Protein AF-A0A9E0T9S3-F1 (afdb_monomer)

Structure (mmCIF, N/CA/C/O backbone):
data_AF-A0A9E0T9S3-F1
#
_entry.id   AF-A0A9E0T9S3-F1
#
loop_
_atom_site.group_PDB
_atom_site.id
_atom_site.type_symbol
_atom_site.label_atom_id
_atom_site.label_alt_id
_atom_site.label_comp_id
_atom_site.label_asym_id
_atom_site.label_entity_id
_atom_site.label_seq_id
_atom_site.pdbx_PDB_ins_code
_atom_site.Cartn_x
_atom_site.Cartn_y
_atom_site.Cartn_z
_atom_site.occupancy
_atom_site.B_iso_or_equiv
_atom_site.auth_seq_id
_atom_site.auth_comp_id
_atom_site.auth_asym_id
_atom_site.auth_atom_id
_atom_site.pdbx_PDB_model_num
ATOM 1 N N . MET A 1 1 ? 16.144 -8.763 -56.690 1.00 38.03 1 MET A N 1
ATOM 2 C CA . MET A 1 1 ? 16.053 -10.004 -55.892 1.00 38.03 1 MET A CA 1
ATOM 3 C C . MET A 1 1 ? 15.519 -9.564 -54.546 1.00 38.03 1 MET A C 1
ATOM 5 O O . MET A 1 1 ? 16.068 -8.612 -54.015 1.00 38.03 1 MET A O 1
ATOM 9 N N . SER A 1 2 ? 14.380 -10.099 -54.115 1.00 44.47 2 SER A N 1
ATOM 10 C CA . SER A 1 2 ? 13.597 -9.514 -53.019 1.00 44.47 2 SER A CA 1
ATOM 11 C C . SER A 1 2 ? 14.105 -9.976 -51.654 1.00 44.47 2 SER A C 1
ATOM 13 O O . SER A 1 2 ? 14.235 -11.180 -51.442 1.00 44.47 2 SER A O 1
ATOM 15 N N . ASP A 1 3 ? 14.324 -9.041 -50.726 1.00 44.75 3 ASP A N 1
ATOM 16 C CA . ASP A 1 3 ? 14.687 -9.306 -49.322 1.00 44.75 3 ASP A CA 1
ATOM 17 C C . ASP A 1 3 ? 13.476 -9.782 -48.488 1.00 44.75 3 ASP A C 1
ATOM 19 O O . ASP A 1 3 ? 13.172 -9.262 -47.418 1.00 44.75 3 ASP A O 1
ATOM 23 N N . ASP A 1 4 ? 12.755 -10.787 -48.987 1.00 51.28 4 ASP A N 1
ATOM 24 C CA . ASP A 1 4 ? 11.463 -11.240 -48.441 1.00 51.28 4 ASP A CA 1
ATOM 25 C C . ASP A 1 4 ? 11.609 -12.216 -47.249 1.00 51.28 4 ASP A C 1
ATOM 27 O O . ASP A 1 4 ? 10.636 -12.744 -46.717 1.00 51.28 4 ASP A O 1
ATOM 31 N N . HIS A 1 5 ? 12.848 -12.485 -46.819 1.00 50.75 5 HIS A N 1
ATOM 32 C CA . HIS A 1 5 ? 13.185 -13.552 -45.866 1.00 50.75 5 HIS A CA 1
ATOM 33 C C . HIS A 1 5 ? 13.494 -13.091 -44.428 1.00 50.75 5 HIS A C 1
ATOM 35 O O . HIS A 1 5 ? 13.751 -13.937 -43.572 1.00 50.75 5 HIS A O 1
ATOM 41 N N . LEU A 1 6 ? 13.464 -11.784 -44.132 1.00 54.22 6 LEU A N 1
ATOM 42 C CA . LEU A 1 6 ? 13.807 -11.247 -42.800 1.00 54.22 6 LEU A CA 1
ATOM 43 C C . LEU A 1 6 ? 12.598 -10.925 -41.898 1.00 54.22 6 LEU A C 1
ATOM 45 O O . LEU A 1 6 ? 12.775 -10.702 -40.701 1.00 54.22 6 LEU A O 1
ATOM 49 N N . SER A 1 7 ? 11.370 -10.987 -42.419 1.00 48.62 7 SER A N 1
ATOM 50 C CA . SER A 1 7 ? 10.127 -10.644 -41.697 1.00 48.62 7 SER A CA 1
ATOM 51 C C . SER A 1 7 ? 9.719 -11.608 -40.564 1.00 48.62 7 SER A C 1
ATOM 53 O O . SER A 1 7 ? 8.667 -11.419 -39.966 1.00 48.62 7 SER A O 1
ATOM 55 N N . GLY A 1 8 ? 10.516 -12.642 -40.258 1.00 48.56 8 GLY A N 1
ATOM 56 C CA . GLY A 1 8 ? 10.247 -13.614 -39.180 1.00 48.56 8 GLY A CA 1
ATOM 57 C C . GLY A 1 8 ? 10.906 -13.300 -37.827 1.00 48.56 8 GLY A C 1
ATOM 58 O O . GLY A 1 8 ? 10.631 -13.967 -36.832 1.00 48.56 8 GLY A O 1
ATOM 59 N N . CYS A 1 9 ? 11.796 -12.306 -37.766 1.00 58.91 9 CYS A N 1
ATOM 60 C CA . CYS A 1 9 ? 12.464 -11.881 -36.532 1.00 58.91 9 CYS A CA 1
ATOM 61 C C . CYS A 1 9 ? 11.631 -10.783 -35.857 1.00 58.91 9 CYS A C 1
ATOM 63 O O . CYS A 1 9 ? 11.891 -9.596 -36.044 1.00 58.91 9 CYS A O 1
ATOM 65 N N . HIS A 1 10 ? 10.687 -11.183 -34.993 1.00 59.53 10 HIS A N 1
ATOM 66 C CA . HIS A 1 10 ? 9.901 -10.309 -34.090 1.00 59.53 10 HIS A CA 1
ATOM 67 C C . HIS A 1 10 ? 10.763 -9.498 -33.082 1.00 59.53 10 HIS A C 1
ATOM 69 O O . HIS A 1 10 ? 10.275 -8.853 -32.159 1.00 59.53 10 HIS A O 1
ATOM 75 N N . CYS A 1 11 ? 12.080 -9.486 -33.274 1.00 61.31 11 CYS A N 1
ATOM 76 C CA . CYS A 1 11 ? 13.119 -8.871 -32.460 1.00 61.31 11 CYS A CA 1
ATOM 77 C C . CYS A 1 11 ? 13.010 -7.332 -32.351 1.00 61.31 11 CYS A C 1
ATOM 79 O O . CYS A 1 11 ? 13.728 -6.714 -31.569 1.00 61.31 11 CYS A O 1
ATOM 81 N N . CYS A 1 12 ? 12.147 -6.700 -33.156 1.00 63.09 12 CYS A N 1
ATOM 82 C CA . CYS A 1 12 ? 11.892 -5.255 -33.175 1.00 63.09 12 CYS A CA 1
ATOM 83 C C . CYS A 1 12 ? 10.530 -4.840 -32.587 1.00 63.09 12 CYS A C 1
ATOM 85 O O . CYS A 1 12 ? 10.215 -3.643 -32.618 1.00 63.09 12 CYS A O 1
ATOM 87 N N . GLU A 1 13 ? 9.745 -5.800 -32.083 1.00 69.19 13 GLU A N 1
ATOM 88 C CA . GLU A 1 13 ? 8.378 -5.605 -31.568 1.00 69.19 13 GLU A CA 1
ATOM 89 C C . GLU A 1 13 ? 8.317 -5.344 -30.054 1.00 69.19 13 GLU A C 1
ATOM 91 O O . GLU A 1 13 ? 7.284 -4.902 -29.559 1.00 69.19 13 GLU A O 1
ATOM 96 N N . GLY A 1 14 ? 9.426 -5.554 -29.338 1.00 68.75 14 GLY A N 1
ATOM 97 C CA . GLY A 1 14 ? 9.515 -5.377 -27.885 1.00 68.75 14 GLY A CA 1
ATOM 98 C C . GLY A 1 14 ? 9.144 -6.631 -27.102 1.00 68.75 14 GLY A C 1
ATOM 99 O O . GLY A 1 14 ? 8.966 -7.714 -27.661 1.00 68.75 14 GLY A O 1
ATOM 100 N N . GLN A 1 1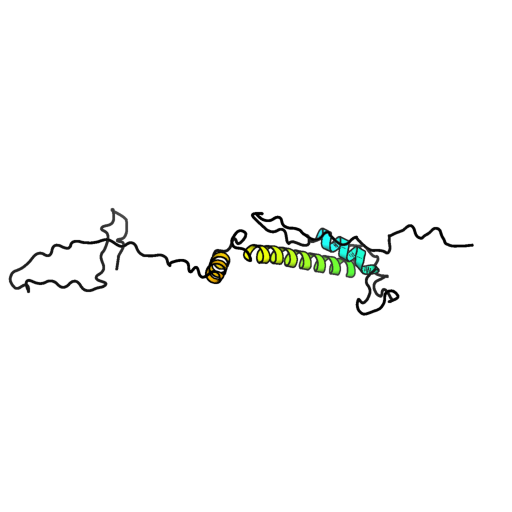5 ? 9.074 -6.504 -25.781 1.00 76.25 15 GLN A N 1
ATOM 101 C CA . GLN A 1 15 ? 8.507 -7.552 -24.937 1.00 76.25 15 GLN A CA 1
ATOM 102 C C . GLN A 1 15 ? 6.985 -7.439 -24.910 1.00 76.25 15 GLN A C 1
ATOM 104 O O . GLN A 1 15 ? 6.424 -6.345 -24.863 1.00 76.25 15 GLN A O 1
ATOM 109 N N . GLN A 1 16 ? 6.305 -8.589 -24.901 1.00 79.31 16 GLN A N 1
ATOM 110 C CA . GLN A 1 16 ? 4.848 -8.596 -24.830 1.00 79.31 16 GLN A CA 1
ATOM 111 C C . GLN A 1 16 ? 4.352 -7.858 -23.576 1.00 79.31 16 GLN A C 1
ATOM 113 O O . GLN A 1 16 ? 4.964 -7.975 -22.504 1.00 79.31 16 GLN A O 1
ATOM 118 N N . PRO A 1 17 ? 3.243 -7.100 -23.687 1.00 80.12 17 PRO A N 1
ATOM 119 C CA . PRO A 1 17 ? 2.654 -6.431 -22.541 1.00 80.12 17 PRO A CA 1
ATOM 120 C C . PRO A 1 17 ? 2.298 -7.469 -21.479 1.00 80.12 17 PRO A C 1
ATOM 122 O O . PRO A 1 17 ? 1.834 -8.569 -21.787 1.00 80.12 17 PRO A O 1
ATOM 125 N N . ARG A 1 18 ? 2.516 -7.122 -20.209 1.00 81.06 18 ARG A N 1
ATOM 126 C CA . ARG A 1 18 ? 2.134 -8.012 -19.112 1.00 81.06 18 ARG A CA 1
ATOM 127 C C . ARG A 1 18 ? 0.618 -8.220 -19.104 1.00 81.06 18 ARG A C 1
ATOM 129 O O . ARG A 1 18 ? -0.114 -7.266 -19.381 1.00 81.06 18 ARG A O 1
ATOM 136 N N . PRO A 1 19 ? 0.146 -9.432 -18.762 1.00 85.81 19 PRO A N 1
ATOM 137 C CA . PRO A 1 19 ? -1.275 -9.661 -18.556 1.00 85.81 19 PRO A CA 1
ATOM 138 C C . PRO A 1 19 ? -1.788 -8.724 -17.459 1.00 85.81 19 PRO A C 1
ATOM 140 O O . PRO A 1 19 ? -1.078 -8.431 -16.494 1.00 85.81 19 PRO A O 1
ATOM 143 N N . ALA A 1 20 ? -3.024 -8.250 -17.611 1.00 87.12 20 ALA A N 1
ATOM 144 C CA . ALA A 1 20 ? -3.673 -7.461 -16.575 1.00 87.12 20 ALA A CA 1
ATOM 145 C C . ALA A 1 20 ? -3.795 -8.296 -15.291 1.00 87.12 20 ALA A C 1
ATOM 147 O O . ALA A 1 20 ? -4.200 -9.459 -15.340 1.00 87.12 20 ALA A O 1
ATOM 148 N N . ILE A 1 21 ? -3.453 -7.703 -14.146 1.00 90.25 21 ILE A N 1
ATOM 149 C CA . ILE A 1 21 ? -3.597 -8.370 -12.851 1.00 90.25 21 ILE A CA 1
ATOM 150 C C . ILE A 1 21 ? -5.091 -8.432 -12.521 1.00 90.25 21 ILE A C 1
ATOM 152 O O . ILE A 1 21 ? -5.744 -7.401 -12.362 1.00 90.25 21 ILE A O 1
ATOM 156 N N . PHE A 1 22 ? -5.628 -9.646 -12.431 1.00 93.06 22 PHE A N 1
ATOM 157 C CA . PHE A 1 22 ? -7.007 -9.900 -12.032 1.00 93.06 22 PHE A CA 1
ATOM 158 C C . PHE A 1 22 ? -7.041 -10.432 -10.597 1.00 93.06 22 PHE A C 1
ATOM 160 O O . PHE A 1 22 ? -6.236 -11.285 -10.232 1.00 93.06 22 PHE A O 1
ATOM 167 N N . ASN A 1 23 ? -7.970 -9.920 -9.790 1.00 93.94 23 ASN A N 1
ATOM 168 C CA . ASN A 1 23 ? -8.167 -10.335 -8.404 1.00 93.94 23 ASN A CA 1
ATOM 169 C C . ASN A 1 23 ? -9.559 -10.943 -8.254 1.00 93.94 23 ASN A C 1
ATOM 171 O O . ASN A 1 23 ? -10.558 -10.256 -8.478 1.00 93.94 23 ASN A O 1
ATOM 175 N N . ASP A 1 24 ? -9.624 -12.205 -7.836 1.00 94.25 24 ASP A N 1
ATOM 176 C CA . ASP A 1 24 ? -10.894 -12.866 -7.560 1.00 94.25 24 ASP A CA 1
ATOM 177 C C . ASP A 1 24 ? -11.633 -12.221 -6.368 1.00 94.25 24 ASP A C 1
ATOM 179 O O . ASP A 1 24 ? -11.015 -11.818 -5.369 1.00 94.25 24 ASP A O 1
ATOM 183 N N . PRO A 1 25 ? -12.977 -12.160 -6.405 1.00 93.44 25 PRO A N 1
ATOM 184 C CA . PRO A 1 25 ? -13.768 -11.799 -5.238 1.00 93.44 25 PRO A CA 1
ATOM 185 C C . PRO A 1 25 ? -13.484 -12.759 -4.073 1.00 93.44 25 PRO A C 1
ATOM 187 O O . PRO A 1 25 ? -13.553 -13.974 -4.224 1.00 93.44 25 PRO A O 1
ATOM 190 N N . GLY A 1 26 ? -13.206 -12.220 -2.884 1.00 91.56 26 GLY A N 1
ATOM 191 C CA . GLY A 1 26 ? -12.983 -13.033 -1.679 1.00 91.56 26 GLY A CA 1
ATOM 192 C C . GLY A 1 26 ? -11.519 -13.331 -1.324 1.00 91.56 26 GLY A C 1
ATOM 193 O O . GLY A 1 26 ? -11.280 -13.929 -0.277 1.00 91.56 26 GLY A O 1
ATOM 194 N N . LEU A 1 27 ? -10.527 -12.850 -2.085 1.00 94.69 27 LEU A N 1
ATOM 195 C CA . LEU A 1 27 ? -9.101 -12.999 -1.733 1.00 94.69 27 LEU A CA 1
ATOM 196 C C . LEU A 1 27 ? -8.700 -12.185 -0.484 1.00 94.69 27 LEU A C 1
ATOM 198 O O . LEU A 1 27 ? -9.107 -11.028 -0.383 1.00 94.69 27 LEU A O 1
ATOM 202 N N . PRO A 1 28 ? -7.953 -12.733 0.496 1.00 94.81 28 PRO A N 1
ATOM 203 C CA . PRO A 1 28 ? -7.609 -12.040 1.751 1.00 94.81 28 PRO A CA 1
ATOM 204 C C . PRO A 1 28 ? -6.607 -10.886 1.579 1.00 94.81 28 PRO A C 1
ATOM 206 O O . PRO A 1 28 ? -6.441 -10.086 2.493 1.00 94.81 28 PRO A O 1
ATOM 209 N N . ALA A 1 29 ? -5.970 -10.791 0.414 1.00 95.62 29 ALA A N 1
ATOM 210 C CA . ALA A 1 29 ? -5.167 -9.663 -0.031 1.00 95.62 29 ALA A CA 1
ATOM 211 C C . ALA A 1 29 ? -5.355 -9.493 -1.547 1.00 95.62 29 ALA A C 1
ATOM 213 O O . ALA A 1 29 ? -5.672 -10.460 -2.243 1.00 95.62 29 ALA A O 1
ATOM 214 N N . LEU A 1 30 ? -5.154 -8.277 -2.047 1.00 95.50 30 LEU A N 1
ATOM 215 C CA . LEU A 1 30 ? -5.082 -7.972 -3.471 1.00 95.50 30 LEU A CA 1
ATOM 216 C C . LEU A 1 30 ? -3.638 -8.092 -3.957 1.00 95.50 30 LEU A C 1
ATOM 218 O O . LEU A 1 30 ? -2.738 -7.492 -3.364 1.00 95.50 30 LEU A O 1
ATOM 222 N N . ALA A 1 31 ? -3.445 -8.790 -5.072 1.00 94.62 31 ALA A N 1
ATOM 223 C CA . ALA A 1 31 ? -2.262 -8.645 -5.903 1.00 94.62 31 ALA A CA 1
ATOM 224 C C . ALA A 1 31 ? -2.406 -7.357 -6.727 1.00 94.62 31 ALA A C 1
ATOM 226 O O . ALA A 1 31 ? -3.366 -7.186 -7.480 1.00 94.62 31 ALA A O 1
ATOM 227 N N . TRP A 1 32 ? -1.462 -6.436 -6.578 1.00 92.44 32 TRP A N 1
ATOM 228 C CA . TRP A 1 32 ? -1.435 -5.171 -7.324 1.00 92.44 32 TRP A CA 1
ATOM 229 C C . TRP A 1 32 ? -0.009 -4.728 -7.679 1.00 92.44 32 TRP A C 1
ATOM 231 O O . TRP A 1 32 ? 0.187 -3.781 -8.442 1.00 92.44 32 TRP A O 1
ATOM 241 N N . ARG A 1 33 ? 1.012 -5.418 -7.159 1.00 92.44 33 ARG A N 1
ATOM 242 C CA . ARG A 1 33 ? 2.403 -5.179 -7.518 1.00 92.44 33 ARG A CA 1
ATOM 243 C C . ARG A 1 33 ? 2.615 -5.535 -8.987 1.00 92.44 33 ARG A C 1
ATOM 245 O O . ARG A 1 33 ? 2.457 -6.675 -9.406 1.00 92.44 33 ARG A O 1
ATOM 252 N N . ILE A 1 34 ? 3.017 -4.528 -9.749 1.00 92.19 34 ILE A N 1
ATOM 253 C CA . ILE A 1 34 ? 3.321 -4.608 -11.170 1.00 92.19 34 ILE A CA 1
ATOM 254 C C . ILE A 1 34 ? 4.544 -5.514 -11.392 1.00 92.19 34 ILE A C 1
ATOM 256 O O . ILE A 1 34 ? 4.472 -6.417 -12.220 1.00 92.19 34 ILE A O 1
ATOM 260 N N . ASP A 1 35 ? 5.657 -5.301 -10.673 1.00 93.50 35 ASP A N 1
ATOM 261 C CA . ASP A 1 35 ? 6.808 -6.226 -10.671 1.00 93.50 35 ASP A CA 1
ATOM 262 C C . ASP A 1 35 ? 7.755 -6.071 -9.471 1.00 93.50 35 ASP A C 1
ATOM 264 O O . ASP A 1 35 ? 7.510 -5.277 -8.562 1.00 93.50 35 ASP A O 1
ATOM 268 N N . ILE A 1 36 ? 8.863 -6.816 -9.537 1.00 95.00 36 ILE A N 1
ATOM 269 C CA . ILE A 1 36 ? 10.110 -6.608 -8.799 1.00 95.00 36 ILE A CA 1
ATOM 270 C C . ILE A 1 36 ? 11.205 -5.989 -9.696 1.00 95.00 36 ILE A C 1
ATOM 272 O O . ILE A 1 36 ? 11.116 -6.028 -10.928 1.00 95.00 36 ILE A O 1
ATOM 276 N N . GLN A 1 37 ? 12.268 -5.446 -9.092 1.00 96.81 37 GLN A N 1
ATOM 277 C CA . GLN A 1 37 ? 13.376 -4.783 -9.800 1.00 96.81 37 GLN A CA 1
ATOM 278 C C . GLN A 1 37 ? 13.925 -5.593 -10.997 1.00 96.81 37 GLN A C 1
ATOM 280 O O . GLN A 1 37 ? 14.024 -4.998 -12.074 1.00 96.81 37 GLN A O 1
ATOM 285 N N . PRO A 1 38 ? 14.194 -6.918 -10.913 1.00 96.12 38 PRO A N 1
ATOM 286 C CA . PRO A 1 38 ? 14.780 -7.654 -12.037 1.00 96.12 38 PRO A CA 1
ATOM 287 C C . PRO A 1 38 ? 13.896 -7.658 -13.288 1.00 96.12 38 PRO A C 1
ATOM 289 O O . PRO A 1 38 ? 14.396 -7.511 -14.404 1.00 96.12 38 PRO A O 1
ATOM 292 N N . GLY A 1 39 ? 12.575 -7.773 -13.114 1.00 94.12 39 GLY A N 1
ATOM 293 C CA . GLY A 1 39 ? 11.628 -7.730 -14.224 1.00 94.12 39 GLY A CA 1
ATOM 294 C C . GLY A 1 39 ? 11.495 -6.325 -14.814 1.00 94.12 39 GLY A C 1
ATOM 295 O O . GLY A 1 39 ? 11.408 -6.169 -16.035 1.00 94.12 39 GLY A O 1
ATOM 296 N N . PHE A 1 40 ? 11.481 -5.279 -13.979 1.00 95.69 40 PHE A N 1
ATOM 297 C CA . PHE A 1 40 ? 11.516 -3.895 -14.469 1.00 95.69 40 PHE A CA 1
ATOM 298 C C . PHE A 1 40 ? 12.788 -3.615 -15.278 1.00 95.69 40 PHE A C 1
ATOM 300 O O . PHE A 1 40 ? 12.681 -3.159 -16.414 1.00 95.69 40 PHE A O 1
ATOM 307 N N . TYR A 1 41 ? 13.958 -3.963 -14.741 1.00 96.12 41 TYR A N 1
ATOM 308 C CA . TYR A 1 41 ? 15.265 -3.780 -15.375 1.00 96.12 41 TYR A CA 1
ATOM 309 C C . TYR A 1 41 ? 15.348 -4.466 -16.746 1.00 96.12 41 TYR A C 1
ATOM 311 O O . TYR A 1 41 ? 15.681 -3.825 -17.745 1.00 96.12 41 TYR A O 1
ATOM 319 N N . GLN A 1 42 ? 14.958 -5.745 -16.829 1.00 93.44 42 GLN A N 1
ATOM 320 C CA . GLN A 1 42 ? 14.970 -6.502 -18.086 1.00 93.44 42 GLN A CA 1
ATOM 321 C C . GLN A 1 42 ? 14.071 -5.880 -19.167 1.00 93.44 42 GLN A C 1
ATOM 323 O O . GLN A 1 42 ? 14.501 -5.769 -20.317 1.00 93.44 42 GLN A O 1
ATOM 328 N N . ARG A 1 43 ? 12.856 -5.427 -18.818 1.00 92.75 43 ARG A N 1
ATOM 329 C CA . ARG A 1 43 ? 11.972 -4.733 -19.776 1.00 92.75 43 ARG A CA 1
ATOM 330 C C . ARG A 1 43 ? 12.495 -3.368 -20.168 1.00 92.75 43 ARG A C 1
ATOM 332 O O . ARG A 1 43 ? 12.506 -3.060 -21.350 1.00 92.75 43 ARG A O 1
ATOM 339 N N . MET A 1 44 ? 12.946 -2.562 -19.211 1.00 93.56 44 MET A N 1
ATOM 340 C CA . MET A 1 44 ? 13.487 -1.240 -19.516 1.00 93.56 44 MET A CA 1
ATOM 341 C C . MET A 1 44 ? 14.671 -1.349 -20.485 1.00 93.56 44 MET A C 1
ATOM 343 O O . MET A 1 44 ? 14.687 -0.633 -21.479 1.00 93.56 44 MET A O 1
ATOM 347 N N . LEU A 1 45 ? 15.595 -2.300 -20.289 1.00 93.69 45 LEU A N 1
ATOM 348 C CA . LEU A 1 45 ? 16.685 -2.548 -21.242 1.00 93.69 45 LEU A CA 1
ATOM 349 C C . LEU A 1 45 ? 16.209 -3.065 -22.609 1.00 93.69 45 LEU A C 1
ATOM 351 O O . LEU A 1 45 ? 16.819 -2.718 -23.624 1.00 93.69 45 LEU A O 1
ATOM 355 N N . ALA A 1 46 ? 15.167 -3.901 -22.660 1.00 91.69 46 ALA A N 1
ATOM 356 C CA . ALA A 1 46 ? 14.603 -4.407 -23.913 1.00 91.69 46 ALA A CA 1
ATOM 357 C C . ALA A 1 46 ? 13.894 -3.306 -24.724 1.00 91.69 46 ALA A C 1
ATOM 359 O O . ALA A 1 46 ? 14.083 -3.224 -25.936 1.00 91.69 46 ALA A O 1
ATOM 360 N N . GLU A 1 47 ? 13.142 -2.432 -24.054 1.00 91.00 47 GLU A N 1
ATOM 361 C CA . GLU A 1 47 ? 12.373 -1.348 -24.675 1.00 91.00 47 GLU A CA 1
ATOM 362 C C . GLU A 1 47 ? 13.213 -0.105 -25.001 1.00 91.00 47 GLU A C 1
ATOM 364 O O . GLU A 1 47 ? 12.868 0.637 -25.921 1.00 91.00 47 GLU A O 1
ATOM 369 N N . LEU A 1 48 ? 14.333 0.132 -24.302 1.00 91.81 48 LEU A N 1
ATOM 370 C CA . LEU A 1 48 ? 15.150 1.344 -24.470 1.00 91.81 48 LEU A CA 1
ATOM 371 C C . LEU A 1 48 ? 15.534 1.635 -25.939 1.00 91.81 48 LEU A C 1
ATOM 373 O O . LEU A 1 48 ? 15.328 2.770 -26.367 1.00 91.81 48 LEU A O 1
ATOM 377 N N . PRO A 1 49 ? 16.004 0.669 -26.761 1.00 91.62 49 PRO A N 1
ATOM 378 C CA . PRO A 1 49 ? 16.330 0.926 -28.168 1.00 91.62 49 PRO A CA 1
ATOM 379 C C . PRO A 1 49 ? 15.093 1.061 -29.070 1.00 91.62 49 PRO A C 1
ATOM 381 O O . PRO A 1 49 ? 15.191 1.551 -30.197 1.00 91.62 49 PRO A O 1
ATOM 384 N N . LEU A 1 50 ? 13.934 0.592 -28.606 1.00 89.62 50 LEU A N 1
ATOM 385 C CA . LEU A 1 50 ? 12.679 0.573 -29.356 1.00 89.62 50 LEU A CA 1
ATOM 386 C C . LEU A 1 50 ? 11.833 1.828 -29.117 1.00 89.62 50 LEU A C 1
ATOM 388 O O . LEU A 1 50 ? 10.973 2.125 -29.955 1.00 89.62 50 LEU A O 1
ATOM 392 N N . TRP A 1 51 ? 12.116 2.559 -28.031 1.00 90.12 51 TRP A N 1
ATOM 393 C CA . TRP A 1 51 ? 11.404 3.754 -27.589 1.00 90.12 51 TRP A CA 1
ATOM 394 C C . TRP A 1 51 ? 11.232 4.800 -28.697 1.00 90.12 51 TRP A C 1
ATOM 396 O O . TRP A 1 51 ? 12.154 5.125 -29.455 1.00 90.12 51 TRP A O 1
ATOM 406 N N . ARG A 1 52 ? 10.021 5.353 -28.748 1.00 88.75 52 ARG A N 1
ATOM 407 C CA . ARG A 1 52 ? 9.575 6.415 -29.650 1.00 88.75 52 ARG A CA 1
ATOM 408 C C . ARG A 1 52 ? 8.778 7.429 -28.844 1.00 88.75 52 ARG A C 1
ATOM 410 O O . ARG A 1 52 ? 8.159 7.065 -27.847 1.00 88.75 52 ARG A O 1
ATOM 417 N N . ASP A 1 53 ? 8.759 8.668 -29.318 1.00 88.56 53 ASP A N 1
ATOM 418 C CA . ASP A 1 53 ? 7.846 9.688 -28.808 1.00 88.56 53 ASP A CA 1
ATOM 419 C C . ASP A 1 53 ? 6.384 9.234 -29.027 1.00 88.56 53 ASP A C 1
ATOM 421 O O . ASP A 1 53 ? 5.996 9.040 -30.182 1.00 88.56 53 ASP A O 1
ATOM 425 N N . PRO A 1 54 ? 5.567 9.057 -27.966 1.00 84.62 54 PRO A N 1
ATOM 426 C CA . PRO A 1 54 ? 4.168 8.643 -28.093 1.00 84.62 54 PRO A CA 1
ATOM 427 C C . PRO A 1 54 ? 3.277 9.650 -28.832 1.00 84.62 54 PRO A C 1
ATOM 429 O O . PRO A 1 54 ? 2.214 9.269 -29.319 1.00 84.62 54 PRO A O 1
ATOM 432 N N . ALA A 1 55 ? 3.677 10.925 -28.904 1.00 88.00 55 ALA A N 1
ATOM 433 C CA . ALA A 1 55 ? 2.962 11.953 -29.658 1.00 88.00 55 ALA A CA 1
ATOM 434 C C . ALA A 1 55 ? 3.310 11.940 -31.159 1.00 88.00 55 ALA A C 1
ATOM 436 O O . ALA A 1 55 ? 2.602 12.548 -31.966 1.00 88.00 55 ALA A O 1
ATOM 437 N N . ALA A 1 56 ? 4.385 11.250 -31.549 1.00 80.81 56 ALA A N 1
ATOM 438 C CA . ALA A 1 56 ? 4.820 11.132 -32.931 1.00 80.81 56 ALA A CA 1
ATOM 439 C C . ALA A 1 56 ? 4.256 9.861 -33.596 1.00 80.81 56 ALA A C 1
ATOM 441 O O . ALA A 1 56 ? 4.042 8.829 -32.963 1.00 80.81 56 ALA A O 1
ATOM 442 N N . GLY A 1 57 ? 4.011 9.928 -34.908 1.00 82.94 57 GLY A N 1
ATOM 443 C CA . GLY A 1 57 ? 3.412 8.822 -35.664 1.00 82.94 57 GLY A CA 1
ATOM 444 C C . GLY A 1 57 ? 4.278 7.548 -35.727 1.00 82.94 57 GLY A C 1
ATOM 445 O O . GLY A 1 57 ? 5.465 7.571 -35.405 1.00 82.94 57 GLY A O 1
ATOM 446 N N . PRO A 1 58 ? 3.738 6.420 -36.227 1.00 79.75 58 PRO A N 1
ATOM 447 C CA . PRO A 1 58 ? 4.419 5.116 -36.225 1.00 79.75 58 PRO A CA 1
ATOM 448 C C . PRO A 1 58 ? 5.709 5.037 -37.071 1.00 79.75 58 PRO A C 1
ATOM 450 O O . PRO A 1 58 ? 6.436 4.046 -36.980 1.00 79.75 58 PRO A O 1
ATOM 453 N N . SER A 1 59 ? 6.022 6.065 -37.863 1.00 82.69 59 SER A N 1
ATOM 454 C CA . SER A 1 59 ? 7.285 6.235 -38.596 1.00 82.69 59 SER A CA 1
ATOM 455 C C . SER A 1 59 ? 8.313 7.125 -37.875 1.00 82.69 59 SER A C 1
ATOM 457 O O . SER A 1 59 ? 9.335 7.470 -38.465 1.00 82.69 59 SER A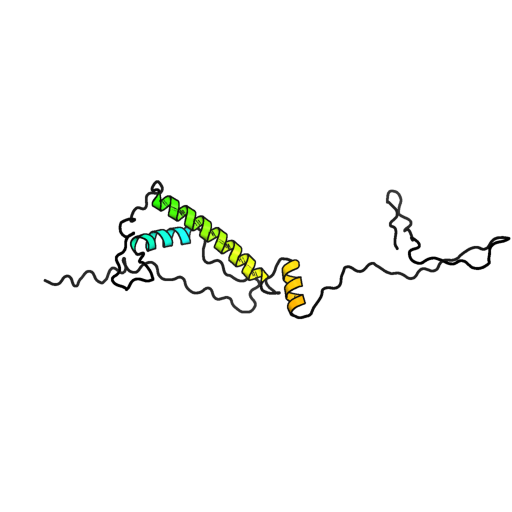 O 1
ATOM 459 N N . ALA A 1 60 ? 8.052 7.534 -36.629 1.00 86.75 60 ALA A N 1
ATOM 460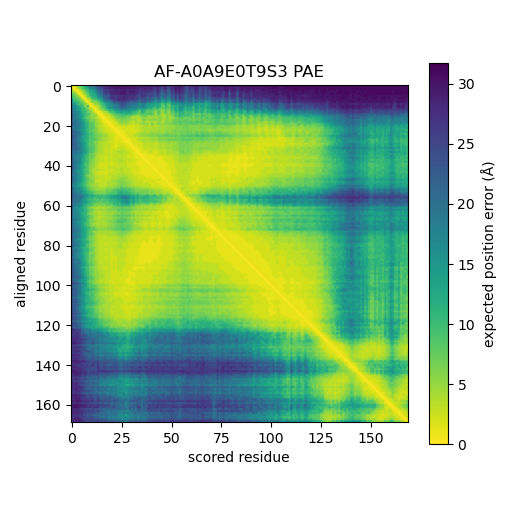 C CA . ALA A 1 60 ? 8.935 8.403 -35.858 1.00 86.75 60 ALA A CA 1
ATOM 461 C C . ALA A 1 60 ? 10.334 7.789 -35.643 1.00 86.75 60 ALA A C 1
ATOM 463 O O . ALA A 1 60 ? 10.460 6.567 -35.468 1.00 86.75 60 ALA A O 1
ATOM 464 N N . PRO A 1 61 ? 11.395 8.621 -35.613 1.00 88.38 61 PRO A N 1
ATOM 465 C CA . PRO A 1 61 ? 12.735 8.152 -35.291 1.00 88.38 61 PRO A CA 1
ATOM 466 C C . PRO A 1 61 ? 12.780 7.561 -33.875 1.00 88.38 61 PRO A C 1
ATOM 468 O O . PRO A 1 61 ? 12.086 8.018 -32.968 1.00 88.38 61 PRO A O 1
ATOM 471 N N . ARG A 1 62 ? 13.639 6.557 -33.682 1.00 90.88 62 ARG A N 1
ATOM 472 C CA . ARG A 1 62 ? 13.978 5.986 -32.370 1.00 90.88 62 ARG A CA 1
ATOM 473 C C . ARG A 1 62 ? 15.282 6.635 -31.881 1.00 90.88 62 ARG A C 1
ATOM 475 O O . ARG A 1 62 ? 16.351 6.137 -32.236 1.00 90.88 62 ARG A O 1
ATOM 482 N N . PRO A 1 63 ? 15.254 7.749 -31.121 1.00 91.44 63 PRO A N 1
ATOM 483 C CA . PRO A 1 63 ? 16.480 8.462 -30.741 1.00 91.44 63 PRO A CA 1
ATOM 484 C C . PRO A 1 63 ? 17.407 7.616 -29.857 1.00 91.44 63 PRO A C 1
ATOM 486 O O . PRO A 1 63 ? 18.624 7.776 -29.905 1.00 91.44 63 PRO A O 1
ATOM 489 N N . LEU A 1 64 ? 16.838 6.674 -29.099 1.00 92.31 64 LEU A N 1
ATOM 490 C CA . LEU A 1 64 ? 17.557 5.797 -28.177 1.00 92.31 64 LEU A CA 1
ATOM 491 C C . LEU A 1 64 ? 18.036 4.480 -28.820 1.00 92.31 64 LEU A C 1
ATOM 493 O O . LEU A 1 64 ? 18.668 3.672 -28.146 1.00 92.31 64 LEU A O 1
ATOM 497 N N . ALA A 1 65 ? 17.819 4.267 -30.128 1.00 91.56 65 ALA A N 1
ATOM 498 C CA . ALA A 1 65 ? 18.134 3.010 -30.827 1.00 91.56 65 ALA A CA 1
ATOM 499 C C . ALA A 1 65 ? 19.604 2.557 -30.749 1.00 91.56 65 ALA A C 1
ATOM 501 O O . ALA A 1 65 ? 19.898 1.393 -31.004 1.00 91.56 65 ALA A O 1
ATOM 502 N N . LYS A 1 66 ? 20.531 3.460 -30.405 1.00 92.44 66 LYS A N 1
ATOM 503 C CA . LYS A 1 66 ? 21.959 3.152 -30.221 1.00 92.44 66 LYS A CA 1
ATOM 504 C C . LYS A 1 66 ? 22.315 2.670 -28.805 1.00 92.44 66 LYS A C 1
ATOM 506 O O . LYS A 1 66 ? 23.444 2.239 -28.596 1.00 92.44 66 LYS A O 1
ATOM 511 N N . LEU A 1 67 ? 21.392 2.718 -27.839 1.00 92.50 67 LEU A N 1
ATOM 512 C CA . LEU A 1 67 ? 21.612 2.280 -26.452 1.00 92.50 67 LEU A CA 1
ATOM 513 C C . LEU A 1 67 ? 21.428 0.758 -26.306 1.00 92.50 67 LEU A C 1
ATOM 515 O O . LEU A 1 67 ? 20.571 0.267 -25.572 1.00 92.50 67 LEU A O 1
ATOM 519 N N . THR A 1 68 ? 22.232 -0.004 -27.050 1.00 91.81 68 THR A N 1
ATOM 520 C CA . THR A 1 68 ? 22.167 -1.475 -27.115 1.00 91.81 68 THR A CA 1
ATOM 521 C C . THR A 1 68 ? 23.124 -2.182 -26.154 1.00 91.81 68 THR A C 1
ATOM 523 O O . THR A 1 68 ? 23.127 -3.410 -26.098 1.00 91.81 68 THR A O 1
ATOM 526 N N . THR A 1 69 ? 23.945 -1.435 -25.410 1.00 93.38 69 THR A N 1
ATOM 527 C CA . THR A 1 69 ? 24.897 -1.988 -24.436 1.00 93.38 69 THR A CA 1
ATOM 528 C C . THR A 1 69 ? 24.196 -2.747 -23.303 1.00 93.38 69 THR A C 1
ATOM 530 O O . THR A 1 69 ? 23.031 -2.495 -22.976 1.00 93.38 69 THR A O 1
ATOM 533 N N . ARG A 1 70 ? 24.911 -3.719 -22.732 1.00 92.75 70 ARG A N 1
ATOM 534 C CA . ARG A 1 70 ? 24.489 -4.566 -21.604 1.00 92.75 70 ARG A CA 1
ATOM 535 C C . ARG A 1 70 ? 25.565 -4.665 -20.516 1.00 92.75 70 ARG A C 1
ATOM 537 O O . ARG A 1 70 ? 25.411 -5.443 -19.581 1.00 92.75 70 ARG A O 1
ATOM 544 N N . GLU A 1 71 ? 26.634 -3.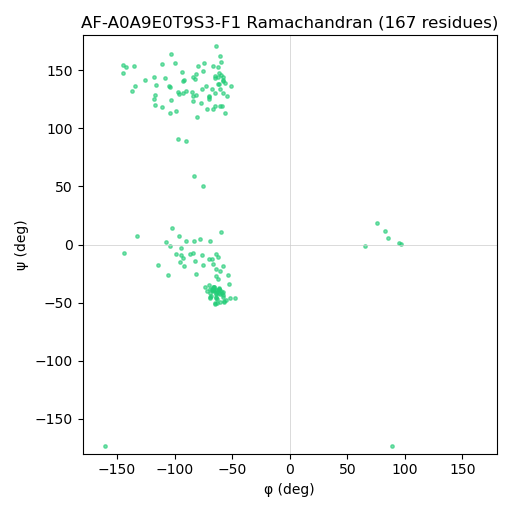879 -20.640 1.00 94.88 71 GLU A N 1
ATOM 545 C CA . GLU A 1 71 ? 27.706 -3.798 -19.649 1.00 94.88 71 GLU A CA 1
ATOM 546 C C . GLU A 1 71 ? 27.200 -3.110 -18.378 1.00 94.88 71 GLU A C 1
ATOM 548 O O . GLU A 1 71 ? 26.714 -1.982 -18.431 1.00 94.88 71 GLU A O 1
ATOM 553 N N . ALA A 1 72 ? 27.341 -3.762 -17.223 1.00 90.44 72 ALA A N 1
ATOM 554 C CA . ALA A 1 72 ? 26.866 -3.222 -15.943 1.00 90.44 72 ALA A CA 1
ATOM 555 C C . ALA A 1 72 ? 27.631 -1.962 -15.482 1.00 90.44 72 ALA A C 1
ATOM 557 O O . ALA A 1 72 ? 27.164 -1.237 -14.609 1.00 90.44 72 ALA A O 1
ATOM 558 N N . SER A 1 73 ? 28.805 -1.700 -16.064 1.00 94.81 73 SER A N 1
ATOM 559 C CA . SER A 1 73 ? 29.608 -0.492 -15.843 1.00 94.81 73 SER A CA 1
ATOM 560 C C . SER A 1 73 ? 29.182 0.702 -16.709 1.00 94.81 73 SER A C 1
ATOM 562 O O . SER A 1 73 ? 29.692 1.805 -16.506 1.00 94.81 73 SER A O 1
ATOM 564 N N . ASP A 1 74 ? 28.267 0.515 -17.666 1.00 96.56 74 ASP A N 1
ATOM 565 C CA . ASP A 1 74 ? 27.767 1.597 -18.510 1.00 96.56 74 ASP A CA 1
ATOM 566 C C . ASP A 1 74 ? 26.766 2.486 -17.752 1.00 96.56 74 ASP A C 1
ATOM 568 O O . ASP A 1 74 ? 25.831 2.009 -17.105 1.00 96.56 74 ASP A O 1
ATOM 572 N N . ALA A 1 75 ? 26.930 3.806 -17.868 1.00 95.62 75 ALA A N 1
ATOM 573 C CA . ALA A 1 75 ? 26.108 4.776 -17.147 1.00 95.62 75 ALA A CA 1
ATOM 574 C C . ALA A 1 75 ? 24.611 4.716 -17.516 1.00 95.62 75 ALA A C 1
ATOM 576 O O . ALA A 1 75 ? 23.764 5.012 -16.672 1.00 95.62 75 ALA A O 1
ATOM 577 N N . SER A 1 76 ? 24.261 4.321 -18.747 1.00 94.62 76 SER A N 1
ATOM 578 C CA . SER A 1 76 ? 22.863 4.147 -19.160 1.00 94.62 76 SER A CA 1
ATOM 579 C C . SER A 1 76 ? 22.236 2.891 -18.551 1.00 94.62 76 SER A C 1
ATOM 581 O O . SER A 1 76 ? 21.080 2.928 -18.132 1.00 94.62 76 SER A O 1
ATOM 583 N N . VAL A 1 77 ? 23.012 1.811 -18.412 1.00 96.62 77 VAL A N 1
ATOM 584 C CA . VAL A 1 77 ? 22.578 0.569 -17.753 1.00 96.62 77 VAL A CA 1
ATOM 585 C C . VAL A 1 77 ? 22.393 0.798 -16.252 1.00 96.62 77 VAL A C 1
ATOM 587 O O . VAL A 1 77 ? 21.353 0.431 -15.707 1.00 96.62 77 VAL A O 1
ATOM 590 N N . ALA A 1 78 ? 23.329 1.499 -15.605 1.00 96.75 78 ALA A N 1
ATOM 591 C CA . ALA A 1 78 ? 23.218 1.890 -14.198 1.00 96.75 78 ALA A CA 1
ATOM 592 C C . ALA A 1 78 ? 22.005 2.805 -13.923 1.00 96.75 78 ALA A C 1
ATOM 594 O O . ALA A 1 78 ? 21.334 2.661 -12.901 1.00 96.75 78 ALA A O 1
ATOM 595 N N . LEU A 1 79 ? 21.674 3.721 -14.844 1.00 96.44 79 LEU A N 1
ATOM 596 C CA . LEU A 1 79 ? 20.474 4.559 -14.730 1.00 96.44 79 LEU A CA 1
ATOM 597 C C . LEU A 1 79 ? 19.179 3.739 -14.861 1.00 96.44 79 LEU A C 1
ATOM 599 O O . LEU A 1 79 ? 18.219 3.993 -14.133 1.00 96.44 79 LEU A O 1
ATOM 603 N N . VAL A 1 80 ? 19.151 2.749 -15.759 1.00 97.19 80 VAL A N 1
ATOM 604 C CA . VAL A 1 80 ? 18.013 1.827 -15.905 1.00 97.19 80 VAL A CA 1
ATOM 605 C C . VAL A 1 80 ? 17.836 0.956 -14.658 1.00 97.19 80 VAL A C 1
ATOM 607 O O . VAL A 1 80 ? 16.704 0.758 -14.220 1.00 97.19 80 VAL A O 1
ATOM 610 N N . ASP A 1 81 ? 18.921 0.492 -14.038 1.00 97.56 81 ASP A N 1
ATOM 611 C CA . ASP A 1 81 ? 18.869 -0.234 -12.763 1.00 97.56 81 ASP A CA 1
ATOM 612 C C . ASP A 1 81 ? 18.312 0.636 -11.620 1.00 97.56 81 ASP A C 1
ATOM 614 O O . ASP A 1 81 ? 17.360 0.250 -10.936 1.00 97.56 81 ASP A O 1
ATOM 618 N N . ALA A 1 82 ? 18.802 1.871 -11.479 1.00 98.00 82 ALA A N 1
ATOM 619 C CA . ALA A 1 82 ? 18.278 2.821 -10.496 1.00 98.00 82 ALA A CA 1
ATOM 620 C C . ALA A 1 82 ? 16.777 3.124 -10.709 1.00 98.00 82 ALA A C 1
ATOM 622 O O . ALA A 1 82 ? 16.006 3.186 -9.746 1.00 98.00 82 ALA A O 1
ATOM 623 N N . ALA A 1 83 ? 16.337 3.261 -11.965 1.00 98.00 83 ALA A N 1
ATOM 624 C CA . ALA A 1 83 ? 14.926 3.443 -12.306 1.00 98.00 83 ALA A CA 1
ATOM 625 C C . ALA A 1 83 ? 14.079 2.191 -12.006 1.00 98.00 83 ALA A C 1
ATOM 627 O O . ALA A 1 83 ? 12.956 2.314 -11.514 1.00 98.00 83 ALA A O 1
ATOM 628 N N . ALA A 1 84 ? 14.615 0.991 -12.243 1.00 98.00 84 ALA A N 1
ATOM 629 C CA . ALA A 1 84 ? 13.964 -0.273 -11.912 1.00 98.00 84 ALA A CA 1
ATOM 630 C C . ALA A 1 84 ? 13.822 -0.473 -10.392 1.00 98.00 84 ALA A C 1
ATOM 632 O O . ALA A 1 84 ? 12.758 -0.887 -9.932 1.00 98.00 84 ALA A O 1
ATOM 633 N N . CYS A 1 85 ? 14.843 -0.104 -9.610 1.00 98.19 85 CYS A N 1
ATOM 634 C CA . CYS A 1 85 ? 14.780 -0.049 -8.147 1.00 98.19 85 CYS A CA 1
ATOM 635 C C . CYS A 1 85 ? 13.654 0.881 -7.663 1.00 98.19 85 CYS A C 1
ATOM 637 O O . CYS A 1 85 ? 12.840 0.497 -6.823 1.00 98.19 85 CYS A O 1
ATOM 639 N N . ALA A 1 86 ? 13.572 2.098 -8.213 1.00 98.38 86 ALA A N 1
ATOM 640 C CA . ALA A 1 86 ? 12.529 3.058 -7.852 1.00 98.38 86 ALA A CA 1
ATOM 641 C C . ALA A 1 86 ? 11.121 2.559 -8.229 1.00 98.38 86 ALA A C 1
ATOM 643 O O . ALA A 1 86 ? 10.191 2.669 -7.428 1.00 98.38 86 ALA A O 1
ATOM 644 N N . ALA A 1 87 ? 10.966 1.968 -9.419 1.00 97.94 87 ALA A N 1
ATOM 645 C CA . ALA A 1 87 ? 9.707 1.383 -9.876 1.00 97.94 87 ALA A CA 1
ATOM 646 C C . ALA A 1 87 ? 9.238 0.227 -8.975 1.00 97.94 87 ALA A C 1
ATOM 648 O O . ALA A 1 87 ? 8.047 0.140 -8.676 1.00 97.94 87 ALA A O 1
ATOM 649 N N . ASP A 1 88 ? 10.158 -0.613 -8.493 1.00 97.62 88 ASP A N 1
ATOM 650 C CA . ASP A 1 88 ? 9.853 -1.695 -7.555 1.00 97.62 88 ASP A CA 1
ATOM 651 C C . ASP A 1 88 ? 9.330 -1.159 -6.212 1.00 97.62 88 ASP A C 1
ATOM 653 O O . ASP A 1 88 ? 8.238 -1.522 -5.770 1.00 97.62 88 ASP A O 1
ATOM 657 N N . VAL A 1 89 ? 10.042 -0.203 -5.604 1.00 98.00 89 VAL A N 1
ATOM 658 C CA . VAL A 1 89 ? 9.621 0.436 -4.344 1.00 98.00 89 VAL A CA 1
ATOM 659 C C . VAL A 1 89 ? 8.244 1.097 -4.485 1.00 98.00 89 VAL A C 1
ATOM 661 O O . VAL A 1 89 ? 7.370 0.894 -3.639 1.00 98.00 89 VAL A O 1
ATOM 664 N N . LEU A 1 90 ? 8.009 1.839 -5.572 1.00 97.56 90 LEU A N 1
ATOM 665 C CA . LEU A 1 90 ? 6.706 2.450 -5.853 1.00 97.56 90 LEU A CA 1
ATOM 666 C C . LEU A 1 90 ? 5.608 1.400 -6.061 1.00 97.56 90 LEU A C 1
ATOM 668 O O . LEU A 1 90 ? 4.486 1.585 -5.592 1.00 97.56 90 LEU A O 1
ATOM 672 N N . SER A 1 91 ? 5.907 0.306 -6.760 1.00 95.75 91 SER A N 1
ATOM 673 C CA . SER A 1 91 ? 4.971 -0.791 -7.014 1.00 95.75 91 SER A CA 1
ATOM 674 C C . SER A 1 91 ? 4.595 -1.536 -5.725 1.00 95.75 91 SER A C 1
ATOM 676 O O . SER A 1 91 ? 3.433 -1.884 -5.525 1.00 95.75 91 SER A O 1
ATOM 678 N N . PHE A 1 92 ? 5.559 -1.747 -4.829 1.00 95.88 92 PHE A N 1
ATOM 679 C CA . PHE A 1 92 ? 5.357 -2.349 -3.511 1.00 95.88 92 PHE A CA 1
ATOM 680 C C . PHE A 1 92 ? 4.465 -1.488 -2.604 1.00 95.88 92 PHE A C 1
ATOM 682 O O . PHE A 1 92 ? 3.539 -2.003 -1.976 1.00 95.88 92 PHE A O 1
ATOM 689 N N . TYR A 1 93 ? 4.696 -0.172 -2.543 1.00 96.81 93 TYR A N 1
ATOM 690 C CA . TYR A 1 93 ? 3.847 0.713 -1.739 1.00 96.81 93 TYR A CA 1
ATOM 691 C C . TYR A 1 93 ? 2.445 0.891 -2.333 1.00 96.81 93 TYR A C 1
ATOM 693 O O . TYR A 1 93 ? 1.482 0.929 -1.570 1.00 96.81 93 TYR A O 1
ATOM 701 N N . GLN A 1 94 ? 2.300 0.919 -3.663 1.00 96.31 94 GLN A N 1
ATOM 702 C CA . GLN A 1 94 ? 0.984 0.929 -4.316 1.00 96.31 94 GLN A CA 1
ATOM 703 C C . GLN A 1 94 ? 0.141 -0.295 -3.944 1.00 96.31 94 GLN A C 1
ATOM 705 O O . GLN A 1 94 ? -1.040 -0.139 -3.652 1.00 96.31 94 GLN A O 1
ATOM 710 N N . GLU A 1 95 ? 0.731 -1.492 -3.886 1.00 96.06 95 GLU A N 1
ATOM 711 C CA . GLU A 1 95 ? 0.012 -2.698 -3.460 1.00 96.06 95 GLU A CA 1
ATOM 712 C C . GLU A 1 95 ? -0.461 -2.621 -2.006 1.00 96.06 95 GLU A C 1
ATOM 714 O O . GLU A 1 95 ? -1.603 -2.972 -1.707 1.00 96.06 95 GLU A O 1
ATOM 719 N N . ARG A 1 96 ? 0.373 -2.099 -1.103 1.00 95.88 96 ARG A N 1
ATOM 720 C CA . ARG A 1 96 ? -0.000 -1.910 0.307 1.00 95.88 96 ARG A CA 1
ATOM 721 C C . ARG A 1 96 ? -1.146 -0.903 0.439 1.00 95.88 96 ARG A C 1
ATOM 723 O O . ARG A 1 96 ? -2.138 -1.203 1.091 1.00 95.88 96 ARG A O 1
ATOM 730 N N . ILE A 1 97 ? -1.063 0.233 -0.258 1.00 96.19 97 ILE A N 1
ATOM 731 C CA . ILE A 1 97 ? -2.126 1.253 -0.294 1.00 96.19 97 ILE A CA 1
ATOM 732 C C . ILE A 1 97 ? -3.429 0.684 -0.882 1.00 96.19 97 ILE A C 1
ATOM 734 O O . ILE A 1 97 ? -4.502 0.943 -0.343 1.00 96.19 97 ILE A O 1
ATOM 738 N N . ALA A 1 98 ? -3.356 -0.124 -1.945 1.00 96.25 98 ALA A N 1
ATOM 739 C CA . ALA A 1 98 ? -4.529 -0.762 -2.543 1.00 96.25 98 ALA A CA 1
ATOM 740 C C . ALA A 1 98 ? -5.213 -1.750 -1.579 1.00 96.25 98 ALA A C 1
ATOM 742 O O . ALA A 1 98 ? -6.441 -1.787 -1.505 1.00 96.25 98 ALA A O 1
ATOM 743 N N . ASN A 1 99 ? -4.434 -2.511 -0.801 1.00 97.50 99 ASN A N 1
ATOM 744 C CA . ASN A 1 99 ? -4.962 -3.425 0.214 1.00 97.50 99 ASN A CA 1
ATOM 745 C C . ASN A 1 99 ? -5.667 -2.685 1.365 1.00 97.50 99 ASN A C 1
ATOM 747 O O . ASN A 1 99 ? -6.718 -3.138 1.817 1.00 97.50 99 ASN A O 1
ATOM 751 N N . GLU A 1 100 ? -5.175 -1.516 1.780 1.00 97.69 100 GLU A N 1
ATOM 752 C CA . GLU A 1 100 ? -5.846 -0.666 2.777 1.00 97.69 100 GLU A CA 1
ATOM 753 C C . GLU A 1 100 ? -7.177 -0.055 2.283 1.00 97.69 100 GLU A C 1
ATOM 755 O O . GLU A 1 100 ? -7.962 0.439 3.091 1.00 97.69 100 GLU A O 1
ATOM 760 N N . GLY A 1 101 ? -7.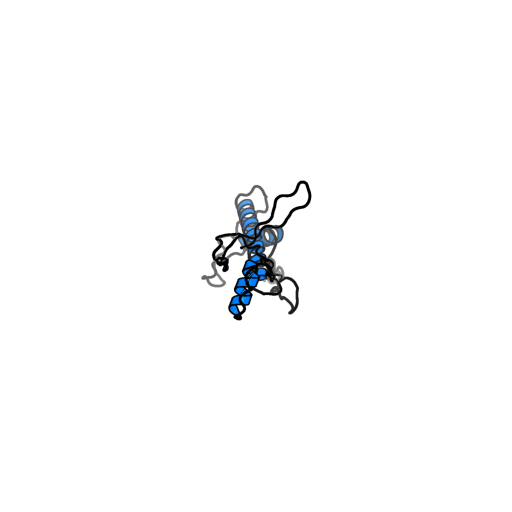480 -0.123 0.980 1.00 95.25 101 GLY A N 1
ATOM 761 C CA . GLY A 1 101 ? -8.705 0.421 0.382 1.00 95.25 101 GLY A CA 1
ATOM 762 C C . GLY A 1 101 ? -9.989 -0.393 0.603 1.00 95.25 101 GLY A C 1
ATOM 763 O O . GLY A 1 101 ? -11.070 0.098 0.277 1.00 95.25 101 GLY A O 1
ATOM 764 N N . PHE A 1 102 ? -9.916 -1.616 1.147 1.00 94.31 102 PHE A N 1
ATOM 765 C CA . PHE A 1 102 ? -11.086 -2.488 1.330 1.00 94.31 102 PHE A CA 1
ATOM 766 C C . PHE A 1 102 ? -11.112 -3.133 2.721 1.00 94.31 102 PHE A C 1
ATOM 768 O O . PHE A 1 102 ? -10.119 -3.693 3.176 1.00 94.31 102 PHE A O 1
ATOM 775 N N . LEU A 1 103 ? -12.286 -3.156 3.369 1.00 93.25 103 LEU A N 1
ATOM 776 C CA . LEU A 1 103 ? -12.467 -3.605 4.767 1.00 93.25 103 LEU A CA 1
ATOM 777 C C . LEU A 1 103 ? -11.914 -5.003 5.086 1.00 93.25 103 LEU A C 1
ATOM 779 O O . LEU A 1 103 ? -11.631 -5.299 6.242 1.00 93.25 103 LEU A O 1
ATOM 783 N N . ARG A 1 104 ? -11.820 -5.876 4.080 1.00 94.19 104 ARG A N 1
ATOM 784 C CA . ARG A 1 104 ? -11.422 -7.281 4.233 1.00 94.19 104 ARG A CA 1
ATOM 785 C C . ARG A 1 104 ? -9.928 -7.527 3.988 1.00 94.19 104 ARG A C 1
ATOM 787 O O . ARG A 1 104 ? -9.446 -8.598 4.335 1.00 94.19 104 ARG A O 1
ATOM 794 N N . THR A 1 105 ? -9.234 -6.569 3.376 1.00 96.75 105 THR A N 1
ATOM 795 C CA . THR A 1 105 ? -7.796 -6.628 3.051 1.00 96.75 105 THR A CA 1
ATOM 796 C C . THR A 1 105 ? -6.981 -5.591 3.827 1.00 96.75 105 THR A C 1
ATOM 798 O O . THR A 1 105 ? -5.766 -5.733 3.935 1.00 96.75 105 THR A O 1
ATOM 801 N N . ALA A 1 106 ? -7.638 -4.569 4.385 1.00 96.81 106 ALA A N 1
ATOM 802 C CA . ALA A 1 106 ? -7.012 -3.543 5.204 1.00 96.81 106 ALA A CA 1
ATOM 803 C C . ALA A 1 106 ? -6.441 -4.129 6.501 1.00 96.81 106 ALA A C 1
ATOM 805 O O . ALA A 1 106 ? -7.125 -4.838 7.243 1.00 96.81 106 ALA A O 1
ATOM 806 N N . THR A 1 107 ? -5.182 -3.802 6.778 1.00 96.06 107 THR A N 1
ATOM 807 C CA . THR A 1 107 ? -4.433 -4.264 7.949 1.00 96.06 107 THR A CA 1
ATOM 808 C C . THR A 1 107 ? -4.273 -3.171 9.000 1.00 96.06 107 THR A C 1
ATOM 810 O O . THR A 1 107 ? -4.184 -3.474 10.194 1.00 96.06 107 THR A O 1
ATOM 813 N N . GLU A 1 108 ? -4.292 -1.895 8.605 1.00 96.44 108 GLU A N 1
ATOM 814 C CA . GLU A 1 108 ? -4.210 -0.795 9.554 1.00 96.44 108 GLU A CA 1
ATOM 815 C C . GLU A 1 108 ? -5.574 -0.501 10.184 1.00 96.44 108 GLU A C 1
ATOM 817 O O . GLU A 1 108 ? -6.580 -0.238 9.519 1.00 96.44 108 GLU A O 1
ATOM 822 N N . ARG A 1 109 ? -5.595 -0.443 11.523 1.00 94.75 109 ARG A N 1
ATOM 823 C CA . ARG A 1 109 ? -6.791 -0.086 12.303 1.00 94.75 109 ARG A CA 1
ATOM 824 C C . ARG A 1 109 ? -7.415 1.235 11.844 1.00 94.75 109 ARG A C 1
ATOM 826 O O . ARG A 1 109 ? -8.632 1.373 11.912 1.00 94.75 109 ARG A O 1
ATOM 833 N N . ARG A 1 110 ? -6.602 2.199 11.396 1.00 95.31 110 ARG A N 1
ATOM 834 C CA . ARG A 1 110 ? -7.092 3.484 10.886 1.00 95.31 110 ARG A CA 1
ATOM 835 C C . ARG A 1 110 ? -7.911 3.292 9.611 1.00 95.31 110 ARG A C 1
ATOM 837 O O . ARG A 1 110 ? -9.046 3.748 9.582 1.00 95.31 110 ARG A O 1
ATOM 844 N N . SER A 1 111 ? -7.384 2.585 8.614 1.00 96.94 111 SER A N 1
ATOM 845 C CA . SER A 1 111 ? -8.081 2.304 7.352 1.00 96.94 111 SER A CA 1
ATOM 846 C C . SER A 1 111 ? -9.428 1.631 7.596 1.00 96.94 111 SER A C 1
ATOM 848 O O . SER A 1 111 ? -10.448 2.097 7.099 1.00 96.94 111 SER A O 1
ATOM 850 N N . VAL A 1 112 ? -9.459 0.599 8.450 1.00 95.75 112 VAL A N 1
ATOM 851 C CA . VAL A 1 112 ? -10.702 -0.096 8.826 1.00 95.75 112 VAL A CA 1
ATOM 852 C C . VAL A 1 112 ? -11.724 0.864 9.450 1.00 95.75 112 VAL A C 1
ATOM 854 O O . VAL A 1 112 ? -12.908 0.778 9.133 1.00 95.75 112 VAL A O 1
ATOM 857 N N . LEU A 1 113 ? -11.286 1.797 10.304 1.00 95.19 113 LEU A N 1
ATOM 858 C CA . LEU A 1 113 ? -12.167 2.794 10.921 1.00 95.19 113 LEU A CA 1
ATOM 859 C C . LEU A 1 113 ? -12.699 3.821 9.914 1.00 95.19 113 LEU A C 1
ATOM 861 O O . LEU A 1 113 ? -13.900 4.073 9.912 1.00 95.19 113 LEU A O 1
ATOM 865 N N . GLU A 1 114 ? -11.858 4.386 9.044 1.00 96.06 114 GLU A N 1
ATOM 866 C CA . GLU A 1 114 ? -12.329 5.358 8.043 1.00 96.06 114 GLU A CA 1
ATOM 867 C C . GLU A 1 114 ? -13.255 4.699 7.000 1.00 96.06 114 GLU A C 1
ATOM 869 O O . GLU A 1 114 ? -14.263 5.285 6.604 1.00 96.06 114 GLU A O 1
ATOM 874 N N . LEU A 1 115 ? -12.983 3.447 6.611 1.00 95.94 115 LEU A N 1
ATOM 875 C CA . LEU A 1 115 ? -13.870 2.661 5.746 1.00 95.94 115 LEU A CA 1
ATOM 876 C C . LEU A 1 115 ? -15.207 2.329 6.427 1.00 95.94 115 LEU A C 1
ATOM 878 O O . LEU A 1 115 ? -16.252 2.362 5.778 1.00 95.94 115 LEU A O 1
ATOM 882 N N . ALA A 1 116 ? -15.204 2.037 7.731 1.00 95.12 116 ALA A N 1
ATOM 883 C CA . ALA A 1 116 ? -16.435 1.811 8.486 1.00 95.12 116 ALA A CA 1
ATOM 884 C C . ALA A 1 116 ? -17.255 3.108 8.651 1.00 95.12 116 ALA A C 1
ATOM 88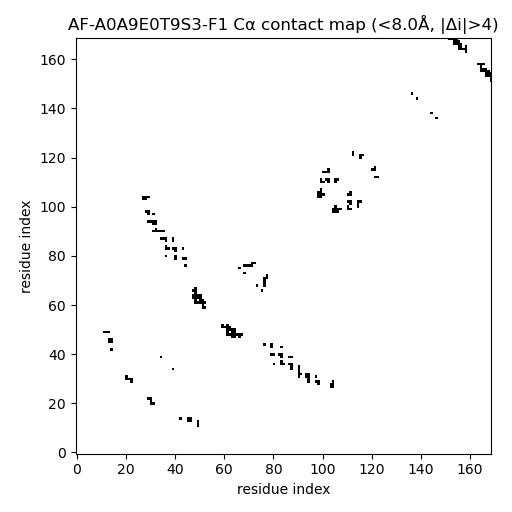6 O O . ALA A 1 116 ? -18.477 3.093 8.489 1.00 95.12 116 ALA A O 1
ATOM 887 N N . ARG A 1 117 ? -16.590 4.253 8.858 1.00 95.00 117 ARG A N 1
ATOM 888 C CA . ARG A 1 117 ? -17.228 5.581 8.867 1.00 95.00 117 ARG A CA 1
ATOM 889 C C . ARG A 1 117 ? -17.883 5.928 7.540 1.00 95.00 117 ARG A C 1
ATOM 891 O O . ARG A 1 117 ? -18.978 6.483 7.542 1.00 95.00 117 ARG A O 1
ATOM 898 N N . ALA A 1 118 ? -17.262 5.562 6.417 1.00 94.81 118 ALA A N 1
ATOM 899 C CA . ALA A 1 118 ? -17.831 5.778 5.087 1.00 94.81 118 ALA A CA 1
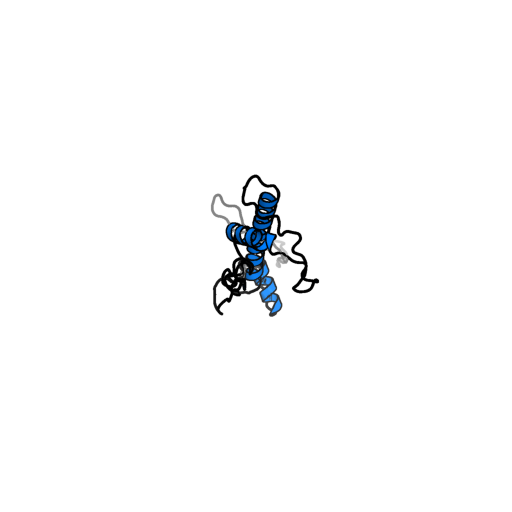ATOM 900 C C . ALA A 1 118 ? -19.181 5.057 4.876 1.00 94.81 118 ALA A C 1
ATOM 902 O O . ALA A 1 118 ? -19.984 5.504 4.060 1.00 94.81 118 ALA A O 1
ATOM 903 N N . VAL A 1 119 ? -19.465 3.992 5.641 1.00 94.19 119 VAL A N 1
ATOM 904 C CA . VAL A 1 119 ? -20.774 3.305 5.675 1.00 94.19 119 VAL A CA 1
ATOM 905 C C . VAL A 1 119 ? -21.628 3.664 6.905 1.00 94.19 119 VAL A C 1
ATOM 907 O O . VAL A 1 119 ? -22.617 2.994 7.192 1.00 94.19 119 VAL A O 1
ATOM 910 N N . GLY A 1 120 ? -21.273 4.729 7.632 1.00 94.81 120 GLY A N 1
ATOM 911 C CA . GLY A 1 120 ? -22.032 5.250 8.774 1.00 94.81 120 GLY A CA 1
ATOM 912 C C . GLY A 1 120 ? -21.782 4.549 10.115 1.00 94.81 120 GLY A C 1
ATOM 913 O O . GLY A 1 120 ? -22.526 4.792 11.065 1.00 94.81 120 GLY A O 1
ATOM 914 N N . TYR A 1 121 ? -20.759 3.695 10.225 1.00 94.00 121 TYR A N 1
ATOM 915 C CA . TYR A 1 121 ? -20.383 3.047 11.483 1.00 94.00 121 TYR A CA 1
ATOM 916 C C . TYR A 1 121 ? -19.212 3.771 12.163 1.00 94.00 121 TYR A C 1
ATOM 918 O O . TYR A 1 121 ? -18.083 3.744 11.677 1.00 94.00 121 TYR A O 1
ATOM 926 N N . GLU A 1 122 ? -19.464 4.348 13.338 1.00 92.00 122 GLU A N 1
ATOM 927 C CA . GLU A 1 122 ? -18.416 4.824 14.245 1.00 92.00 122 GLU A CA 1
ATOM 928 C C . GLU A 1 122 ? -18.119 3.747 15.298 1.00 92.00 122 GLU A C 1
ATOM 930 O O . GLU A 1 122 ? -19.031 3.247 15.968 1.00 92.00 122 GLU A O 1
ATOM 935 N N . LEU A 1 123 ? -16.844 3.394 15.484 1.00 86.75 123 LEU A N 1
ATOM 936 C CA . LEU A 1 123 ? -16.468 2.476 16.556 1.00 86.75 123 LEU A CA 1
ATOM 937 C C . LEU A 1 123 ? -16.641 3.174 17.909 1.00 86.75 123 LEU A C 1
ATOM 939 O O . LEU A 1 123 ? -16.079 4.242 18.145 1.00 86.75 123 LEU A O 1
ATOM 943 N N . ARG A 1 124 ? -17.373 2.535 18.828 1.00 85.06 124 ARG A N 1
ATOM 944 C CA . ARG A 1 124 ? -17.531 3.050 20.194 1.00 85.06 124 ARG A CA 1
ATOM 945 C C . ARG A 1 124 ? -16.158 3.246 20.861 1.00 85.06 124 ARG A C 1
ATOM 947 O O . ARG A 1 124 ? -15.293 2.377 20.712 1.00 85.06 124 ARG A O 1
ATOM 954 N N . PRO A 1 125 ? -15.955 4.341 21.618 1.00 83.81 125 PRO A N 1
ATOM 955 C CA . PRO A 1 125 ? -14.737 4.523 22.398 1.00 83.81 125 PRO A CA 1
ATOM 956 C C . PRO 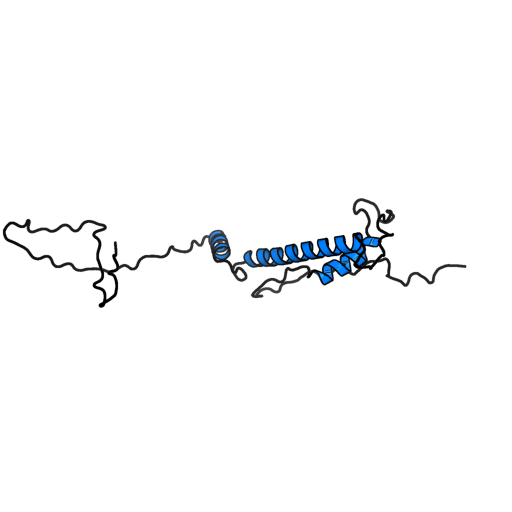A 1 125 ? -14.587 3.400 23.431 1.00 83.81 125 PRO A C 1
ATOM 958 O O . PRO A 1 125 ? -15.557 2.723 23.784 1.00 83.81 125 PRO A O 1
ATOM 961 N N . GLY A 1 126 ? -13.370 3.225 23.950 1.00 81.50 126 GLY A N 1
ATOM 962 C CA . GLY A 1 126 ? -13.165 2.399 25.137 1.00 81.50 126 GLY A CA 1
ATOM 963 C C . GLY A 1 126 ? -13.993 2.961 26.292 1.00 81.50 126 GLY A C 1
ATOM 964 O O . GLY A 1 126 ? -13.810 4.116 26.670 1.00 81.50 126 GLY A O 1
ATOM 965 N N . VAL A 1 127 ? -14.922 2.164 26.816 1.00 84.12 127 VAL A N 1
ATOM 966 C CA . VAL A 1 127 ? -15.758 2.537 27.962 1.00 84.12 127 VAL A CA 1
ATOM 967 C C . VAL A 1 127 ? -15.100 2.078 29.260 1.00 84.12 127 VAL A C 1
ATOM 969 O O . VAL A 1 127 ? -14.520 0.993 29.317 1.00 84.12 127 VAL A O 1
ATOM 972 N N . ALA A 1 128 ? -15.197 2.900 30.305 1.00 82.06 128 ALA A N 1
ATOM 973 C CA . ALA A 1 128 ? -14.803 2.500 31.650 1.00 82.06 128 ALA A CA 1
ATOM 974 C C . ALA A 1 128 ? -15.741 1.403 32.188 1.00 82.06 128 ALA A C 1
ATOM 976 O O . ALA A 1 128 ? -16.905 1.306 31.789 1.00 82.06 128 ALA A O 1
ATOM 977 N N . ALA A 1 129 ? -15.238 0.581 33.109 1.00 78.25 129 ALA A N 1
ATOM 978 C CA . ALA A 1 129 ? -16.082 -0.337 33.865 1.00 78.25 129 ALA A CA 1
ATOM 979 C C . ALA A 1 129 ? -16.922 0.452 34.883 1.00 78.25 129 ALA A C 1
ATOM 981 O O . ALA A 1 129 ? -16.395 1.323 35.568 1.00 78.25 129 ALA A O 1
ATOM 982 N N . GLY A 1 130 ? -18.212 0.127 34.995 1.00 86.19 130 GLY A N 1
ATOM 983 C CA . GLY A 1 130 ? -19.125 0.719 35.974 1.00 86.19 130 GLY A CA 1
ATOM 984 C C . GLY A 1 130 ? -19.667 -0.333 36.939 1.00 86.19 130 GLY A C 1
ATOM 985 O O . GLY A 1 130 ? -19.927 -1.468 36.542 1.00 86.19 130 GLY A O 1
ATOM 986 N N . VAL A 1 131 ? -19.851 0.046 38.204 1.00 86.25 131 VAL A N 1
ATOM 987 C CA . VAL A 1 131 ? -20.417 -0.808 39.257 1.00 86.25 131 VAL A CA 1
ATOM 988 C C . VAL A 1 131 ? -21.264 0.036 40.210 1.00 86.25 131 VAL A C 1
ATOM 990 O O . VAL A 1 131 ? -20.966 1.206 40.440 1.00 86.25 131 VAL A O 1
ATOM 993 N N . HIS A 1 132 ? -22.321 -0.546 40.775 1.00 89.56 132 HIS A N 1
ATOM 994 C CA . HIS A 1 132 ? -23.076 0.090 41.852 1.00 89.56 132 HIS A CA 1
ATOM 995 C C . HIS A 1 132 ? -22.398 -0.181 43.197 1.00 89.56 132 HIS A C 1
ATOM 997 O O . HIS A 1 132 ? -22.143 -1.333 43.546 1.00 89.56 132 HIS A O 1
ATOM 1003 N N . LEU A 1 133 ? -22.134 0.881 43.956 1.00 86.19 133 LEU A N 1
ATOM 1004 C CA . LEU A 1 133 ? -21.581 0.812 45.306 1.00 86.19 133 LEU A CA 1
ATOM 1005 C C . LEU A 1 133 ? -22.657 1.178 46.328 1.00 86.19 133 LEU A C 1
ATOM 1007 O O . LEU A 1 133 ? -23.460 2.082 46.100 1.00 86.19 133 LEU A O 1
ATOM 1011 N N . VAL A 1 134 ? -22.638 0.497 47.472 1.00 89.75 134 VAL A N 1
ATOM 1012 C CA . VAL A 1 134 ? -23.430 0.854 48.652 1.00 89.75 134 VAL A CA 1
ATOM 1013 C C . VAL A 1 134 ? -22.454 1.333 49.716 1.00 89.75 134 VAL A C 1
ATOM 1015 O O . VAL A 1 134 ? -21.586 0.576 50.146 1.00 89.75 134 VAL A O 1
ATOM 1018 N N . VAL A 1 135 ? -22.586 2.592 50.127 1.00 84.94 135 VAL A N 1
ATOM 1019 C CA . VAL A 1 135 ? -21.774 3.191 51.192 1.00 84.94 135 VAL A CA 1
ATOM 1020 C C . VAL A 1 135 ? -22.625 3.255 52.453 1.00 84.94 135 VAL A C 1
ATOM 1022 O O . VAL A 1 135 ? -23.716 3.818 52.438 1.00 84.94 135 VAL A O 1
ATOM 1025 N N . THR A 1 136 ? -22.126 2.674 53.542 1.00 87.88 136 THR A N 1
ATOM 1026 C CA . THR A 1 136 ? -22.704 2.851 54.881 1.00 87.88 136 THR A CA 1
ATOM 1027 C C . THR A 1 136 ? -21.907 3.941 55.587 1.00 87.88 136 THR A C 1
ATOM 1029 O O . THR A 1 136 ? -20.679 3.908 55.555 1.00 87.88 136 THR A O 1
ATOM 1032 N N . VAL A 1 137 ? -22.594 4.914 56.183 1.00 85.88 137 VAL A N 1
ATOM 1033 C CA . VAL A 1 137 ? -21.980 6.046 56.891 1.00 85.88 137 VAL A CA 1
ATOM 1034 C C . VAL A 1 137 ? -22.387 5.963 58.358 1.00 85.88 137 VAL A C 1
ATOM 1036 O O . VAL A 1 137 ? -23.572 5.820 58.656 1.00 85.88 137 VAL A O 1
ATOM 1039 N N . GLU A 1 138 ? -21.410 6.021 59.258 1.00 84.44 138 GLU A N 1
ATOM 1040 C CA . GLU A 1 138 ? -21.642 6.045 60.704 1.00 84.44 138 GLU A CA 1
ATOM 1041 C C . GLU A 1 138 ? -21.931 7.476 61.181 1.00 84.44 138 GLU A C 1
ATOM 1043 O O . GLU A 1 138 ? -21.372 8.442 60.657 1.00 84.44 138 GLU A O 1
ATOM 1048 N N . ASP A 1 139 ? -22.819 7.607 62.167 1.00 82.44 139 ASP A N 1
ATOM 1049 C CA . ASP A 1 139 ? -23.255 8.891 62.724 1.00 82.44 139 ASP A CA 1
ATOM 1050 C C . ASP A 1 139 ? -22.518 9.212 64.039 1.00 82.44 139 ASP A C 1
ATOM 1052 O O . ASP A 1 139 ? -22.040 8.312 64.735 1.00 82.44 139 ASP A O 1
ATOM 1056 N N . ALA A 1 140 ? -22.425 10.493 64.400 1.00 83.00 140 ALA A N 1
ATOM 1057 C CA . ALA A 1 140 ? -21.679 10.955 65.573 1.00 83.00 140 ALA 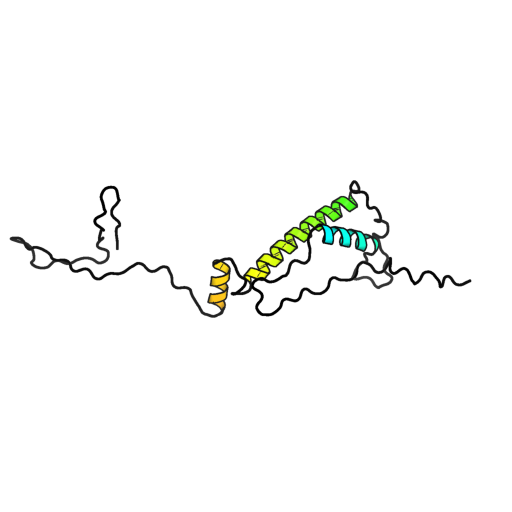A CA 1
ATOM 1058 C C . ALA A 1 140 ? -22.384 12.122 66.294 1.00 83.00 140 ALA A C 1
ATOM 1060 O O . ALA A 1 140 ? -23.081 12.910 65.655 1.00 83.00 140 ALA A O 1
ATOM 1061 N N . PRO A 1 141 ? -22.191 12.307 67.618 1.00 84.19 141 PRO A N 1
ATOM 1062 C CA . PRO A 1 141 ? -22.813 13.410 68.352 1.00 84.19 141 PRO A CA 1
ATOM 1063 C C . PRO A 1 141 ? -22.464 14.785 67.754 1.00 84.19 141 PRO A C 1
ATOM 1065 O O . PRO A 1 141 ? -21.316 15.221 67.807 1.00 84.19 141 PRO A O 1
ATOM 1068 N N . GLY A 1 142 ? -23.470 15.472 67.203 1.00 81.75 142 GLY A N 1
ATOM 1069 C CA . GLY A 1 142 ? -23.320 16.774 66.539 1.00 81.75 142 GLY A CA 1
ATOM 1070 C C . GLY A 1 142 ? -23.144 16.723 65.015 1.00 81.75 142 GLY A C 1
ATOM 1071 O O . GLY A 1 142 ? -23.002 17.778 64.397 1.00 81.75 142 GLY A O 1
ATOM 1072 N N . ALA A 1 143 ? -23.170 15.541 64.394 1.00 83.56 143 ALA A N 1
ATOM 1073 C CA . ALA A 1 143 ? -23.182 15.398 62.941 1.00 83.56 143 ALA A CA 1
ATOM 1074 C C . ALA A 1 143 ? -24.562 15.760 62.335 1.00 83.56 143 ALA A C 1
ATOM 1076 O O . ALA A 1 143 ? -25.585 15.701 63.021 1.00 83.56 143 ALA A O 1
ATOM 1077 N N . PRO A 1 144 ? -24.625 16.158 61.048 1.00 78.12 144 PRO A N 1
ATOM 1078 C CA . PRO A 1 144 ? -25.840 16.712 60.437 1.00 78.12 144 PRO A CA 1
ATOM 1079 C C . PRO A 1 144 ? -26.917 15.680 60.042 1.00 78.12 144 PRO A C 1
ATOM 1081 O O . PRO A 1 144 ? -27.891 16.059 59.395 1.00 78.12 144 PRO A O 1
ATOM 1084 N N . GLY A 1 145 ? -26.748 14.387 60.351 1.00 81.56 145 GLY A N 1
ATOM 1085 C CA . GLY A 1 145 ? -27.697 13.311 60.006 1.00 81.56 145 GLY A CA 1
ATOM 1086 C C . GLY A 1 145 ? -27.867 13.020 58.502 1.00 81.56 145 GLY A C 1
ATOM 1087 O O . GLY A 1 145 ? -28.613 12.119 58.125 1.00 81.56 145 GLY A O 1
ATOM 1088 N N . VAL A 1 146 ? -27.182 13.768 57.632 1.00 84.44 146 VAL A N 1
ATOM 1089 C CA . VAL A 1 146 ? -27.201 13.635 56.169 1.00 84.44 146 VAL A CA 1
ATOM 1090 C C . VAL A 1 146 ? -25.773 13.759 55.645 1.00 84.44 146 VAL A C 1
ATOM 1092 O O . VAL A 1 146 ? -25.054 14.691 56.004 1.00 84.44 146 VAL A O 1
ATOM 1095 N N . CYS A 1 147 ? -25.369 12.842 54.765 1.00 85.69 147 CYS A N 1
ATOM 1096 C CA . CYS A 1 147 ? -24.081 12.872 54.079 1.00 85.69 147 CYS A CA 1
ATOM 1097 C C . CYS A 1 147 ? -24.303 12.988 52.564 1.00 85.69 147 CYS A C 1
ATOM 1099 O O . CYS A 1 147 ? -25.001 12.163 51.975 1.00 85.69 147 CYS A O 1
ATOM 1101 N N . THR A 1 148 ? -23.701 13.998 51.933 1.00 88.00 148 THR A N 1
ATOM 1102 C CA . THR A 1 148 ? -23.759 14.200 50.478 1.00 88.00 148 THR A CA 1
ATOM 1103 C C . THR A 1 148 ? -22.440 13.768 49.852 1.00 88.00 148 THR A C 1
ATOM 1105 O O . THR A 1 148 ? -21.419 14.423 50.054 1.00 88.00 148 THR A O 1
ATOM 1108 N N . LEU A 1 149 ? -22.462 12.698 49.055 1.00 87.12 149 LEU A N 1
ATOM 1109 C CA . LEU A 1 149 ? -21.322 12.296 48.231 1.00 87.12 149 LEU A CA 1
ATOM 1110 C C . LEU A 1 149 ? -21.338 13.095 46.917 1.00 87.12 149 LEU A C 1
ATOM 1112 O O . LEU A 1 149 ? -22.334 13.078 46.193 1.00 87.12 149 LEU A O 1
ATOM 1116 N N . ALA A 1 150 ? -20.255 13.809 46.608 1.00 88.81 150 ALA A N 1
ATOM 1117 C CA . ALA A 1 150 ? -20.153 14.585 45.373 1.00 88.81 150 ALA A CA 1
ATOM 1118 C C . ALA A 1 150 ? -19.895 13.678 44.155 1.00 88.81 150 ALA A C 1
ATOM 1120 O O . ALA A 1 150 ? -19.226 12.648 44.268 1.00 88.81 150 ALA A O 1
ATOM 1121 N N . ALA A 1 151 ? -20.371 14.078 42.973 1.00 89.25 151 ALA A N 1
ATOM 1122 C CA . ALA A 1 151 ? -19.976 13.430 41.722 1.00 89.25 151 ALA A CA 1
ATOM 1123 C C . ALA A 1 151 ? -18.455 13.576 41.505 1.00 89.25 151 ALA A C 1
ATOM 1125 O O . ALA A 1 151 ? -17.902 14.642 41.772 1.00 89.25 151 ALA A O 1
ATOM 1126 N N . GLY A 1 152 ? -17.790 12.508 41.051 1.00 86.81 152 GLY A N 1
ATOM 1127 C CA . GLY A 1 152 ? -16.325 12.449 40.961 1.00 86.81 152 GLY A CA 1
ATOM 1128 C C . GLY A 1 152 ? -15.611 12.246 42.305 1.00 86.81 152 GLY A C 1
ATOM 1129 O O . GLY A 1 152 ? -14.422 12.531 42.410 1.00 86.81 152 GLY A O 1
ATOM 1130 N N . SER A 1 153 ? -16.309 11.780 43.352 1.00 88.50 153 SER A N 1
ATOM 1131 C CA . SER A 1 153 ? -15.652 11.348 44.596 1.00 88.50 153 SER A CA 1
ATOM 1132 C C . SER A 1 153 ? -14.801 10.097 44.324 1.00 88.50 153 SER A C 1
ATOM 1134 O O . SER A 1 153 ? -15.378 9.061 43.986 1.00 88.50 153 SER A O 1
ATOM 1136 N N . PRO A 1 154 ? -13.464 10.147 44.479 1.00 86.19 154 PRO A N 1
ATOM 1137 C CA . PRO A 1 154 ? -12.585 9.064 44.054 1.00 86.19 154 PRO A CA 1
ATOM 1138 C C . PRO A 1 154 ? -12.743 7.831 44.946 1.00 86.19 154 PRO A C 1
ATOM 1140 O O . PRO A 1 154 ? -12.583 7.902 46.167 1.00 86.19 154 PRO A O 1
ATOM 1143 N N . ILE A 1 155 ? -12.992 6.677 44.331 1.00 87.50 155 ILE A N 1
ATOM 1144 C CA . ILE A 1 155 ? -13.052 5.377 45.009 1.00 87.50 155 ILE A CA 1
ATOM 1145 C C . ILE A 1 155 ? -11.764 4.611 44.715 1.00 87.50 155 ILE A C 1
ATOM 1147 O O . ILE A 1 155 ? -11.309 4.569 43.576 1.00 87.50 155 ILE A O 1
ATOM 1151 N N . GLN A 1 156 ? -11.164 3.984 45.728 1.00 87.88 156 GLN A N 1
ATOM 1152 C CA . GLN A 1 156 ? -9.913 3.239 45.568 1.00 87.88 156 GLN A CA 1
ATOM 1153 C C . GLN A 1 156 ? -10.101 1.750 45.857 1.00 87.88 156 GLN A C 1
ATOM 1155 O O . GLN A 1 156 ? -10.741 1.368 46.836 1.00 87.88 156 GLN A O 1
ATOM 1160 N N . SER A 1 157 ? -9.500 0.892 45.031 1.00 85.69 157 SER A N 1
ATOM 1161 C CA . SER A 1 157 ? -9.359 -0.531 45.354 1.00 85.69 157 SER A CA 1
ATOM 1162 C C . SER A 1 157 ? -8.450 -0.713 46.570 1.00 85.69 157 SER A C 1
ATOM 1164 O O . SER A 1 157 ? -7.402 -0.070 46.628 1.00 85.69 157 SER A O 1
ATOM 1166 N N . VAL A 1 158 ? -8.738 -1.678 47.445 1.00 85.69 158 VAL A N 1
ATOM 1167 C CA . VAL A 1 158 ? -7.751 -2.172 48.420 1.00 85.69 158 VAL A CA 1
ATOM 1168 C C . VAL A 1 158 ? -6.823 -3.170 47.706 1.00 85.69 158 VAL A C 1
ATOM 1170 O O . VAL A 1 158 ? -7.287 -4.248 47.327 1.00 85.69 158 VAL A O 1
ATOM 1173 N N . PRO A 1 159 ? -5.539 -2.844 47.458 1.00 85.12 159 PRO A N 1
ATOM 1174 C CA . PRO A 1 159 ? -4.652 -3.721 46.704 1.00 85.12 159 PRO A CA 1
ATOM 1175 C C . PRO A 1 159 ? -4.100 -4.869 47.573 1.00 85.12 159 PRO A C 1
ATOM 1177 O O . PRO A 1 159 ? -3.921 -4.705 48.783 1.00 85.12 159 PRO A O 1
ATOM 1180 N N . PRO A 1 160 ? -3.734 -6.017 46.971 1.00 85.88 160 PRO A N 1
ATOM 1181 C CA . PRO A 1 160 ? -2.884 -7.010 47.622 1.00 85.88 160 PRO A CA 1
ATOM 1182 C C . PRO A 1 160 ? -1.512 -6.432 48.002 1.00 85.88 160 PRO A C 1
ATOM 1184 O O . PRO A 1 160 ? -1.029 -5.478 47.386 1.00 85.88 160 PRO A O 1
ATOM 1187 N N . GLN A 1 161 ? -0.851 -7.054 48.980 1.00 86.50 161 GLN A N 1
ATOM 1188 C CA . GLN A 1 161 ? 0.453 -6.615 49.481 1.00 86.50 161 GLN A CA 1
ATOM 1189 C C . GLN A 1 161 ? 1.483 -6.482 48.341 1.00 86.50 161 GLN A C 1
ATOM 1191 O O . GLN A 1 161 ? 1.663 -7.397 47.538 1.00 86.50 161 GLN A O 1
ATOM 1196 N N . GLY A 1 162 ? 2.145 -5.323 48.258 1.00 88.25 162 GLY A N 1
ATOM 1197 C CA . GLY A 1 162 ? 3.116 -5.012 47.201 1.00 88.25 162 GLY A CA 1
ATOM 1198 C C . GLY A 1 162 ? 2.530 -4.456 45.893 1.00 88.25 162 GLY A C 1
ATOM 1199 O O . GLY A 1 162 ? 3.290 -4.250 44.949 1.00 88.25 162 GLY A O 1
ATOM 1200 N N . LYS A 1 163 ? 1.218 -4.185 45.809 1.00 86.81 163 LYS A N 1
ATOM 1201 C CA . LYS A 1 163 ? 0.596 -3.474 44.675 1.00 86.81 163 LYS A CA 1
ATOM 1202 C C . LYS A 1 163 ? 0.092 -2.081 45.066 1.00 86.81 163 LYS A C 1
ATOM 1204 O O . LYS A 1 163 ? -0.201 -1.818 46.228 1.00 86.81 163 LYS A O 1
ATOM 1209 N N . LEU A 1 164 ? -0.005 -1.195 44.074 1.00 88.25 164 LEU A N 1
ATOM 1210 C CA . LEU A 1 164 ? -0.556 0.154 44.231 1.00 88.25 164 LEU A CA 1
ATOM 1211 C C . LEU A 1 164 ? -2.097 0.129 44.177 1.00 88.25 164 LEU A C 1
ATOM 1213 O O . LEU A 1 164 ? -2.645 -0.684 43.426 1.00 88.25 164 LEU A O 1
ATOM 1217 N N . PRO A 1 165 ? -2.801 1.007 44.919 1.00 85.94 165 PRO A N 1
ATOM 1218 C CA . PRO A 1 165 ? -4.242 1.196 44.766 1.00 85.94 165 PRO A CA 1
ATOM 1219 C C . PRO A 1 165 ? -4.585 1.714 43.365 1.00 85.94 165 PRO A C 1
ATOM 1221 O O . PRO A 1 165 ? -3.919 2.613 42.853 1.00 85.94 165 PRO A O 1
ATOM 1224 N N . GLN A 1 166 ? -5.649 1.185 42.763 1.00 85.25 166 GLN A N 1
ATOM 1225 C CA . GLN A 1 166 ? -6.266 1.765 41.575 1.00 85.25 166 GLN A CA 1
ATOM 1226 C C . GLN A 1 166 ? -7.394 2.709 41.999 1.00 85.25 166 GLN A C 1
ATOM 1228 O O . GLN A 1 166 ? -8.243 2.328 42.807 1.00 85.25 166 GLN A O 1
ATOM 1233 N N . VAL A 1 167 ? -7.386 3.928 41.457 1.00 84.00 167 VAL A N 1
ATOM 1234 C CA . VAL A 1 167 ? -8.435 4.938 41.652 1.00 84.00 167 VAL A CA 1
ATOM 1235 C C . VAL A 1 167 ? -9.464 4.823 40.524 1.00 84.00 167 VAL A C 1
ATOM 1237 O O . VAL A 1 167 ? -9.095 4.588 39.372 1.00 84.00 167 VAL A O 1
ATOM 1240 N N . PHE A 1 168 ? -10.735 4.990 40.872 1.00 80.69 168 PHE A N 1
ATOM 1241 C CA . PHE A 1 168 ? -11.888 5.045 39.980 1.00 80.69 168 PHE A CA 1
ATOM 1242 C C . PHE A 1 168 ? -12.656 6.348 40.253 1.00 80.69 168 PHE A C 1
ATOM 1244 O O . PHE A 1 168 ? -12.782 6.750 41.414 1.00 80.69 168 PHE A O 1
ATOM 1251 N N . GLU A 1 169 ? -13.158 6.977 39.191 1.00 68.12 169 GLU A N 1
ATOM 1252 C CA . GLU A 1 169 ? -13.903 8.250 39.178 1.00 68.12 169 GLU A CA 1
ATOM 1253 C C . GLU A 1 169 ? -15.186 8.105 38.343 1.00 68.12 169 GLU A C 1
ATOM 1255 O O . GLU A 1 169 ? -15.148 7.325 37.359 1.00 68.12 169 GLU A O 1
#

Solvent-accessible surface area (backbone atoms only — not comparable to full-atom values): 11049 Å² total; per-residue (Å²): 135,81,86,78,81,64,87,79,64,67,85,79,73,56,76,80,78,77,78,81,83,79,72,69,90,88,57,68,56,63,77,60,54,82,54,51,36,72,60,41,30,55,48,52,61,58,37,41,32,68,40,59,62,86,91,48,60,100,83,55,72,43,87,39,48,81,58,72,79,83,54,78,87,37,72,69,50,46,50,44,44,55,50,13,48,51,50,22,56,54,24,52,51,50,20,54,54,57,20,40,71,38,82,75,36,31,79,51,70,63,42,42,47,56,57,35,42,74,76,73,44,76,82,79,74,93,74,81,90,83,82,92,82,88,85,86,82,88,86,55,100,87,57,84,91,69,84,86,84,60,90,72,60,74,45,67,50,89,52,62,93,96,55,75,64,53,78,46,110

Radius of gyration: 35.11 Å; Cα contacts (8 Å, |Δi|>4): 132; chains: 1; bounding box: 57×30×124 Å

Sequence (169 aa):
MSDDHLSGCHCCEGQQPRPAIFNDPGLPALAWRIDIQPGFYQRMLAELPLWRDPAAGPSAPRPLAKLTTREASDASVALVDAAACAADVLSFYQERIANEGFLRTATERRSVLELARAVGYELRPGVAAGVHLVVTVEDAPGAPGVCTLAAGSPIQSVPPQGKLPQVFE

pLDDT: mean 87.64, std 11.69, range [38.03, 98.38]

Foldseek 3Di:
DDPPPPVPPCLLVADDDDPDQDDDPPDLFGDQQPDALVVQLVRCLSCQLNDDDPVDDPPGDRPRVPVNDDDCPDPVSVVSSVVSNVSRVVSVVVRLVVLLCDCSSNDDPVSVQVVCVVVVDHDDPDDDDDDDDDDDDDDDVPDPPDDDDDPPPWDWDDDDPPDDIDIDD

Secondary structure (DSSP, 8-state):
---TT-TT-GGGS-SPPPPPP---TT-SS-------HHHHHHHHHHHTTT---TTS-TT---TTTT-----TTSHHHHHHHHHHHHHHHHHHHHHHHHHHTSTTT--SHHHHHHHHHHTT-PPPPPPPP-----------TT--S---PPTTPPEE--PPTT-PPPEE-

Mean predicted aligned error: 11.08 Å

Nearest PDB structures (foldseek):
  6u5b-assembly1_s  TM=6.205E-01  e=7.161E-01  Pseudomonas aeruginosa PAO1
  6u5b-assembly1_m  TM=6.262E-01  e=3.346E+00  Pseudomonas aeruginosa PAO1